Protein AF-A0A814XUQ9-F1 (afdb_monomer_lite)

Secondary structure (DSSP, 8-state):
---------EEEEEEE-GGG-EEEEEEEETT-SS-EEEEEEE---TT--HHHHHHHHHHHHHHHT--GGG---S-HHHHHHHHHHT-

Organism: NCBI:txid433720

Sequence (87 aa):
MGGIRGQIDKTRTLFLTKHGQTRIHIDQVKGLEPTLFIELEVVLQDNQTIEEGQEIAKDLCEKIGIEEKNHIRCAYIDLLLEQNSVK

Radius of gyration: 15.39 Å; chains: 1; bounding box: 30×41×43 Å

pLDDT: mean 89.79, std 8.85, range [46.25, 98.12]

Structure (mmCIF, N/CA/C/O backbone):
data_AF-A0A814XUQ9-F1
#
_entry.id   AF-A0A814XUQ9-F1
#
loop_
_atom_site.group_PDB
_atom_site.id
_atom_site.type_symbol
_atom_site.label_atom_id
_atom_site.label_alt_id
_atom_site.label_comp_id
_atom_site.lab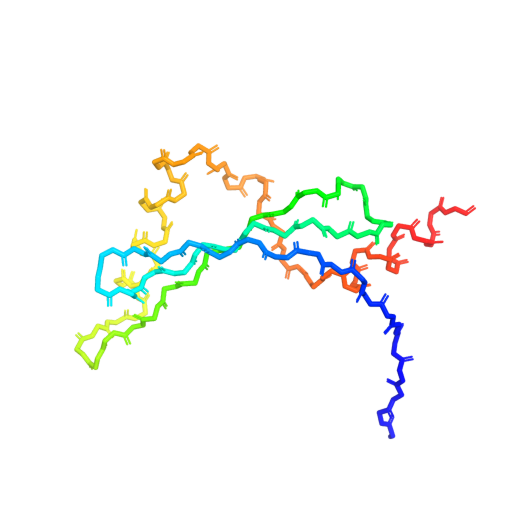el_asym_id
_atom_site.label_entity_id
_atom_site.label_seq_id
_atom_site.pdbx_PDB_ins_code
_atom_site.Cartn_x
_atom_site.Cartn_y
_atom_site.Cartn_z
_atom_site.occupancy
_atom_site.B_iso_or_equiv
_atom_site.auth_seq_id
_atom_site.auth_comp_id
_atom_site.auth_asym_id
_atom_site.auth_atom_id
_atom_site.pdbx_PDB_model_num
ATOM 1 N N . MET A 1 1 ? -3.900 -26.752 9.822 1.00 46.25 1 MET A N 1
ATOM 2 C CA . MET A 1 1 ? -5.197 -26.237 9.328 1.00 46.25 1 MET A CA 1
ATOM 3 C C . MET A 1 1 ? -5.155 -24.722 9.404 1.00 46.25 1 MET A C 1
ATOM 5 O O . MET A 1 1 ? -4.830 -24.214 10.468 1.00 46.25 1 MET A O 1
ATOM 9 N N . GLY A 1 2 ? -5.409 -24.013 8.303 1.00 67.00 2 GLY A N 1
ATOM 10 C CA . GLY A 1 2 ? -5.612 -22.562 8.343 1.00 67.00 2 GLY A CA 1
ATOM 11 C C . GLY A 1 2 ? -7.024 -22.258 8.841 1.00 67.00 2 GLY A C 1
ATOM 12 O O . GLY A 1 2 ? -7.975 -22.857 8.346 1.00 67.00 2 GLY A O 1
ATOM 13 N N . GLY A 1 3 ? -7.149 -21.388 9.842 1.00 83.81 3 GLY A N 1
ATOM 14 C CA . GLY A 1 3 ? -8.425 -20.871 10.344 1.00 83.81 3 GLY A CA 1
ATOM 15 C C . GLY A 1 3 ? -8.568 -19.3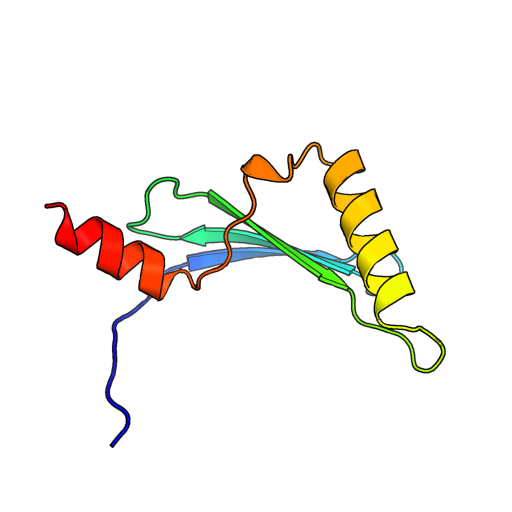75 10.058 1.00 83.81 3 GLY A C 1
ATOM 16 O O . GLY A 1 3 ? -7.600 -18.712 9.681 1.00 83.81 3 GLY A O 1
ATOM 17 N N . ILE A 1 4 ? -9.770 -18.831 10.248 1.00 84.56 4 ILE A N 1
ATOM 18 C CA . ILE A 1 4 ? -10.020 -17.388 10.126 1.00 84.56 4 ILE A CA 1
ATOM 19 C C . ILE A 1 4 ? -9.431 -16.691 11.362 1.00 84.56 4 ILE A C 1
ATOM 21 O O . ILE A 1 4 ? -9.892 -16.927 12.475 1.00 84.56 4 ILE A O 1
ATOM 25 N N . ARG A 1 5 ? -8.410 -15.839 11.170 1.00 86.75 5 ARG A N 1
ATOM 26 C CA . ARG A 1 5 ? -7.796 -15.024 12.246 1.00 86.75 5 ARG A CA 1
ATOM 27 C C . ARG A 1 5 ? -8.619 -13.780 12.605 1.00 86.75 5 ARG A C 1
ATOM 29 O O . ARG A 1 5 ? -8.465 -13.243 13.693 1.00 86.75 5 ARG A O 1
ATOM 36 N N . GLY A 1 6 ? -9.484 -13.340 11.695 1.00 86.94 6 GLY A N 1
ATOM 37 C CA . GLY A 1 6 ? -10.452 -12.265 11.887 1.00 86.94 6 GLY A CA 1
ATOM 38 C C . GLY A 1 6 ? -10.931 -11.706 10.548 1.00 86.94 6 GLY A C 1
ATOM 39 O O . GLY A 1 6 ? -10.615 -12.258 9.493 1.00 86.94 6 GLY A O 1
ATOM 40 N N . GLN A 1 7 ? -11.706 -10.625 10.599 1.00 91.69 7 GLN A N 1
ATOM 41 C CA . GLN A 1 7 ? -12.321 -9.984 9.437 1.00 91.69 7 GLN A CA 1
ATOM 42 C C . GLN A 1 7 ? -11.968 -8.495 9.423 1.00 91.69 7 GLN A C 1
ATOM 44 O O . GLN A 1 7 ? -12.028 -7.839 10.460 1.00 91.69 7 GLN A O 1
ATOM 49 N N . ILE A 1 8 ? -11.621 -7.974 8.244 1.00 94.38 8 ILE A N 1
ATOM 50 C CA . ILE A 1 8 ? -11.346 -6.553 8.016 1.00 94.38 8 ILE A CA 1
ATOM 51 C C . ILE A 1 8 ? -12.413 -5.992 7.083 1.00 94.38 8 ILE A C 1
ATOM 53 O O . ILE A 1 8 ? -12.638 -6.529 6.000 1.00 94.38 8 ILE A O 1
ATOM 57 N N . ASP A 1 9 ? -13.049 -4.909 7.514 1.00 95.94 9 ASP A N 1
ATOM 58 C CA . ASP A 1 9 ? -13.971 -4.109 6.712 1.00 95.94 9 ASP A CA 1
ATOM 59 C C . ASP A 1 9 ? -13.251 -2.807 6.336 1.00 95.94 9 ASP A C 1
ATOM 61 O O . ASP A 1 9 ? -12.823 -2.056 7.220 1.00 95.94 9 ASP A O 1
ATOM 65 N N . LYS A 1 10 ? -13.025 -2.585 5.036 1.00 96.69 10 LYS A N 1
ATOM 66 C CA . LYS A 1 10 ? -12.280 -1.424 4.539 1.00 96.69 10 LYS A CA 1
ATOM 67 C C . LYS A 1 10 ? -12.839 -0.879 3.230 1.00 96.69 10 LYS A C 1
ATOM 69 O O . LYS A 1 10 ? -13.227 -1.642 2.346 1.00 96.69 10 LYS A O 1
ATOM 74 N N . THR A 1 11 ? -12.762 0.438 3.082 1.00 98.12 11 THR A N 1
ATOM 75 C CA . THR A 1 11 ? -13.037 1.150 1.829 1.00 98.12 11 THR A CA 1
ATOM 76 C C . THR A 1 11 ? -11.723 1.659 1.254 1.00 98.12 11 THR A C 1
ATOM 78 O O . THR A 1 11 ? -10.972 2.334 1.954 1.00 98.12 11 THR A O 1
ATOM 81 N N . ARG A 1 12 ? -11.446 1.348 -0.017 1.00 98.12 12 ARG A N 1
ATOM 82 C CA . ARG A 1 12 ? -10.209 1.731 -0.710 1.00 98.12 12 ARG A CA 1
ATOM 83 C C . ARG A 1 12 ? -10.493 2.743 -1.808 1.00 98.12 12 ARG A C 1
ATOM 85 O O . ARG A 1 12 ? -11.277 2.464 -2.714 1.00 98.12 12 ARG A O 1
ATOM 92 N N . THR A 1 13 ? -9.779 3.863 -1.777 1.00 97.69 13 THR A N 1
ATOM 93 C CA . THR A 1 13 ? -9.635 4.752 -2.935 1.00 97.69 13 THR A CA 1
ATOM 94 C C . THR A 1 13 ? -8.288 4.477 -3.589 1.00 97.69 13 THR A C 1
ATOM 96 O O . THR A 1 13 ? -7.250 4.621 -2.948 1.00 97.69 13 THR A O 1
ATOM 99 N N . LEU A 1 14 ? -8.300 4.048 -4.851 1.00 96.06 14 LEU A N 1
ATOM 100 C CA . LEU A 1 14 ? -7.092 3.751 -5.620 1.00 96.06 14 LEU A CA 1
ATOM 101 C C . LEU A 1 14 ? -6.764 4.918 -6.553 1.00 96.06 14 LEU A C 1
ATOM 103 O O . LEU A 1 14 ? -7.583 5.284 -7.396 1.00 96.06 14 LEU A O 1
ATOM 107 N N . PHE A 1 15 ? -5.538 5.426 -6.461 1.00 93.56 15 PHE A N 1
ATOM 108 C CA . PHE A 1 15 ? -4.948 6.296 -7.473 1.00 93.56 15 PHE A CA 1
ATOM 109 C C . PHE A 1 15 ? -3.839 5.554 -8.214 1.00 93.56 15 PHE A C 1
ATOM 111 O O . PHE A 1 15 ? -3.050 4.819 -7.619 1.00 93.56 15 PHE A O 1
ATOM 118 N N . LEU A 1 16 ? -3.777 5.766 -9.525 1.00 92.69 16 LEU A N 1
ATOM 119 C CA . LEU A 1 16 ? -2.744 5.220 -10.395 1.00 92.69 16 LEU A CA 1
ATOM 120 C C . LEU A 1 16 ? -1.919 6.374 -10.950 1.00 92.69 16 LEU A C 1
ATOM 122 O O . LEU A 1 16 ? -2.475 7.348 -11.463 1.00 92.69 16 LEU A O 1
ATOM 126 N N . THR A 1 17 ? -0.596 6.267 -10.863 1.00 86.50 17 THR A N 1
ATOM 127 C CA . THR A 1 17 ? 0.293 7.233 -11.513 1.00 86.50 17 THR A CA 1
ATOM 128 C C . THR A 1 17 ? 0.243 7.076 -13.032 1.00 86.50 17 THR A C 1
ATOM 130 O O . THR A 1 17 ? -0.312 6.115 -13.576 1.00 86.50 17 THR A O 1
ATOM 133 N N . LYS A 1 18 ? 0.806 8.048 -13.758 1.00 72.56 18 LYS A N 1
ATOM 134 C CA . LYS A 1 18 ? 0.888 7.994 -15.221 1.00 72.56 18 LYS A CA 1
ATOM 135 C C . LYS A 1 18 ? 1.590 6.691 -15.633 1.00 72.56 18 LYS A C 1
ATOM 137 O O . LYS A 1 18 ? 2.650 6.380 -15.108 1.00 72.56 18 LYS A O 1
ATOM 142 N N . HIS A 1 19 ? 0.985 5.941 -16.554 1.00 80.00 19 HIS A N 1
ATOM 143 C CA . HIS A 1 19 ? 1.410 4.593 -16.974 1.00 80.00 19 HIS A CA 1
ATOM 144 C C . HIS A 1 19 ? 1.186 3.456 -15.954 1.00 80.00 19 HIS A C 1
ATOM 146 O O . HIS A 1 19 ? 1.504 2.314 -16.261 1.00 80.00 19 HIS A O 1
ATOM 152 N N . GLY A 1 20 ? 0.585 3.722 -14.789 1.00 82.19 20 GLY A N 1
ATOM 153 C CA . GLY A 1 20 ? 0.172 2.692 -13.827 1.00 82.19 20 GLY A CA 1
ATOM 154 C C . GLY A 1 20 ? 1.313 2.023 -13.056 1.00 82.19 20 GLY A C 1
ATOM 155 O O . GLY A 1 20 ? 1.084 0.989 -12.433 1.00 82.19 20 GLY A O 1
ATOM 156 N N . GLN A 1 21 ? 2.519 2.600 -13.094 1.00 90.00 21 GLN A N 1
ATOM 157 C CA . GLN A 1 21 ? 3.705 2.055 -12.426 1.00 90.00 21 GLN A CA 1
ATOM 158 C C . GLN A 1 21 ? 3.565 2.064 -10.902 1.00 90.00 21 GLN A C 1
ATOM 160 O O . GLN A 1 21 ? 4.021 1.139 -10.237 1.00 90.00 21 GLN A O 1
ATOM 165 N N . THR A 1 22 ? 2.919 3.089 -10.346 1.00 92.31 22 THR A N 1
ATOM 166 C CA . THR A 1 22 ? 2.711 3.205 -8.902 1.00 92.31 22 THR A CA 1
ATOM 167 C C . THR A 1 22 ? 1.229 3.240 -8.580 1.00 92.31 22 THR A C 1
ATOM 169 O O . THR A 1 22 ? 0.452 3.971 -9.205 1.00 92.31 22 THR A O 1
ATOM 172 N N . ARG A 1 23 ? 0.847 2.454 -7.577 1.00 94.62 23 ARG A N 1
ATOM 173 C CA . ARG A 1 23 ? -0.506 2.387 -7.031 1.00 94.62 23 ARG A CA 1
ATOM 174 C C . ARG A 1 23 ? -0.491 3.002 -5.647 1.00 94.62 23 ARG A C 1
ATOM 176 O O . ARG A 1 23 ? 0.351 2.660 -4.822 1.00 94.62 23 ARG A O 1
ATOM 183 N N . ILE A 1 24 ? -1.418 3.919 -5.419 1.00 93.56 24 ILE A N 1
ATOM 184 C CA . ILE A 1 24 ? -1.592 4.598 -4.141 1.00 93.56 24 ILE A CA 1
ATOM 185 C C . ILE A 1 24 ? -2.952 4.168 -3.614 1.00 93.56 24 ILE A C 1
ATOM 187 O O . ILE A 1 24 ? -3.988 4.513 -4.190 1.00 93.56 24 ILE A O 1
ATOM 191 N N . HIS A 1 25 ? -2.951 3.386 -2.545 1.00 95.81 25 HIS A N 1
ATOM 192 C CA . HIS A 1 25 ? -4.159 2.963 -1.856 1.00 95.81 25 HIS A CA 1
ATOM 193 C C . HIS A 1 25 ? -4.399 3.888 -0.670 1.00 95.81 25 HIS A C 1
ATOM 195 O O . HIS A 1 25 ? -3.557 3.971 0.218 1.00 95.81 25 HIS A O 1
ATOM 201 N N . ILE A 1 26 ? -5.545 4.563 -0.647 1.00 95.69 26 ILE A N 1
ATOM 202 C CA . ILE A 1 26 ? -6.052 5.255 0.537 1.00 95.69 26 ILE A CA 1
ATOM 203 C C . ILE A 1 26 ? -7.136 4.371 1.141 1.00 95.69 26 ILE A C 1
ATOM 205 O O . ILE A 1 26 ? -8.236 4.262 0.590 1.00 95.69 26 ILE 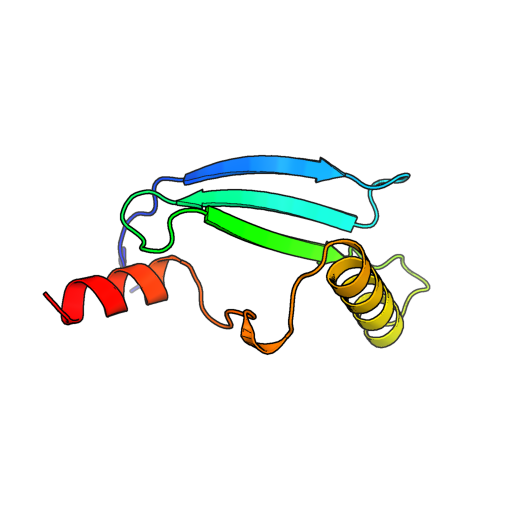A O 1
ATOM 209 N N . ASP A 1 27 ? -6.802 3.721 2.248 1.00 97.06 27 ASP A N 1
ATOM 210 C CA . ASP A 1 27 ? -7.634 2.718 2.895 1.00 97.06 27 ASP A CA 1
ATOM 211 C C . ASP A 1 27 ? -8.231 3.294 4.177 1.00 97.06 27 ASP A C 1
ATOM 213 O O . ASP A 1 27 ? -7.517 3.639 5.116 1.00 97.06 27 ASP A O 1
ATOM 217 N N . GLN A 1 28 ? -9.558 3.363 4.235 1.00 97.38 28 GLN A N 1
ATOM 218 C CA . GLN A 1 28 ? -10.277 3.604 5.477 1.00 97.38 28 GLN A CA 1
ATOM 219 C C . GLN A 1 28 ? -10.698 2.258 6.067 1.00 97.38 28 GLN A C 1
ATOM 221 O O . GLN A 1 28 ? -11.553 1.574 5.501 1.00 97.38 28 GLN A O 1
ATOM 226 N N . VAL A 1 29 ? -10.082 1.863 7.181 1.00 96.62 29 VAL A N 1
ATOM 227 C CA . VAL A 1 29 ? -10.269 0.561 7.829 1.00 96.62 29 VAL A CA 1
ATOM 228 C C . VAL A 1 29 ? -11.126 0.723 9.078 1.00 96.62 29 VAL A C 1
ATOM 230 O O . VAL A 1 29 ? -10.774 1.431 10.021 1.00 96.62 29 VAL A O 1
ATOM 233 N N . LYS A 1 30 ? -12.273 0.047 9.101 1.00 95.81 30 LYS A N 1
ATOM 234 C CA . LYS A 1 30 ? -13.217 0.119 10.212 1.00 95.81 30 LYS A CA 1
ATOM 235 C C . LYS A 1 30 ? -12.673 -0.620 11.434 1.00 95.81 30 LYS A C 1
ATOM 237 O O . LYS A 1 30 ? -12.299 -1.787 11.350 1.00 95.81 30 LYS A O 1
ATOM 242 N N . GLY A 1 31 ? -12.709 0.048 12.586 1.00 92.75 31 GLY A N 1
ATOM 243 C CA . GLY A 1 31 ? -12.338 -0.535 13.877 1.00 92.75 31 GLY A CA 1
ATOM 244 C C . GLY A 1 31 ? -10.857 -0.416 14.243 1.00 92.75 31 GLY A C 1
ATOM 245 O O . GLY A 1 31 ? -10.506 -0.817 15.350 1.00 92.75 31 GLY A O 1
ATOM 246 N N . LEU A 1 32 ? -10.017 0.151 13.372 1.00 94.44 32 LEU A N 1
ATOM 247 C CA . LEU A 1 32 ? -8.649 0.552 13.705 1.00 94.44 32 LEU A CA 1
ATOM 248 C C . LEU A 1 32 ? -8.598 2.022 14.106 1.00 94.44 32 LEU A C 1
ATOM 250 O O . LEU A 1 32 ? -9.341 2.830 13.562 1.00 94.44 32 LEU A O 1
ATOM 254 N N . GLU A 1 33 ? -7.689 2.359 15.012 1.00 92.06 33 GLU A N 1
ATOM 255 C CA . GLU A 1 33 ? -7.305 3.731 15.314 1.00 92.06 33 GLU A CA 1
ATOM 256 C C . GLU A 1 33 ? -5.785 3.885 15.118 1.00 92.06 33 GLU A C 1
ATOM 258 O O . GLU A 1 33 ? -5.015 3.210 15.805 1.00 92.06 33 GLU A O 1
ATOM 263 N N . PRO A 1 34 ? -5.322 4.744 14.187 1.00 92.75 34 PRO A N 1
ATOM 264 C CA . PRO A 1 34 ? -6.120 5.576 13.278 1.00 92.75 34 PRO A CA 1
ATOM 265 C C . PRO A 1 34 ? -6.945 4.745 12.279 1.00 92.75 34 PRO A C 1
ATOM 267 O O . PRO A 1 34 ? -6.618 3.601 11.987 1.00 92.75 34 PRO A O 1
ATOM 270 N N . THR A 1 35 ? -8.013 5.334 11.733 1.00 94.12 35 THR A N 1
ATOM 271 C CA . THR A 1 35 ? -8.885 4.662 10.745 1.00 94.12 35 THR A CA 1
ATOM 272 C C . THR A 1 35 ? -8.403 4.798 9.301 1.00 94.12 35 THR A C 1
ATOM 274 O O . THR A 1 35 ? -8.844 4.036 8.444 1.00 94.12 35 THR A O 1
ATOM 277 N N . LEU A 1 36 ? -7.538 5.772 9.001 1.00 94.81 36 LEU A N 1
ATOM 278 C CA . LEU A 1 36 ? -7.083 6.093 7.647 1.00 94.81 36 LEU A CA 1
ATOM 279 C C . LEU A 1 36 ? -5.625 5.674 7.450 1.00 94.81 36 LEU A C 1
ATOM 281 O O . LEU A 1 36 ? -4.757 6.049 8.235 1.00 94.81 36 LEU A O 1
ATOM 285 N N . PHE A 1 37 ? -5.365 4.953 6.365 1.00 94.94 37 PHE A N 1
ATOM 286 C CA . PHE A 1 37 ? -4.057 4.426 6.003 1.00 94.94 37 PHE A CA 1
ATOM 287 C C . PHE A 1 37 ? -3.735 4.730 4.545 1.00 94.94 37 PHE A C 1
ATOM 289 O O . PHE A 1 37 ? -4.627 4.873 3.706 1.00 94.94 37 PHE A O 1
ATOM 296 N N . ILE A 1 38 ? -2.441 4.781 4.246 1.00 93.50 38 ILE A N 1
ATOM 297 C CA . ILE A 1 38 ? -1.920 4.886 2.889 1.00 93.50 38 ILE A CA 1
ATOM 298 C C . ILE A 1 38 ? -0.933 3.748 2.629 1.00 93.50 38 ILE A C 1
ATOM 300 O O . ILE A 1 38 ? -0.098 3.438 3.476 1.00 93.50 38 ILE A O 1
ATOM 304 N N . GLU A 1 39 ? -1.039 3.125 1.461 1.00 93.44 39 GLU A N 1
ATOM 305 C CA . GLU A 1 39 ? -0.120 2.091 0.984 1.00 93.44 39 GLU A CA 1
ATOM 306 C C . GLU A 1 39 ? 0.346 2.454 -0.430 1.00 93.44 39 GLU A C 1
ATOM 308 O O . GLU A 1 39 ? -0.456 2.851 -1.281 1.00 93.44 39 GLU A O 1
ATOM 313 N N . LEU A 1 40 ? 1.655 2.343 -0.658 1.00 91.81 40 LEU A N 1
ATOM 314 C CA . LEU A 1 40 ? 2.304 2.613 -1.936 1.00 91.81 40 LEU A CA 1
ATOM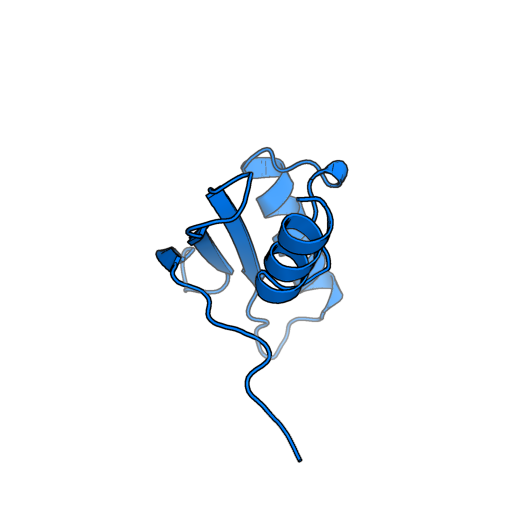 315 C C . LEU A 1 40 ? 2.866 1.309 -2.496 1.00 91.81 40 LEU A C 1
ATOM 317 O O . LEU A 1 40 ? 3.649 0.631 -1.834 1.00 91.81 40 LEU A O 1
ATOM 321 N N . GLU A 1 41 ? 2.498 0.983 -3.729 1.00 93.31 41 GLU A N 1
ATOM 322 C CA . GLU A 1 41 ? 3.003 -0.187 -4.446 1.00 93.31 41 GLU A CA 1
ATOM 323 C C . GLU A 1 41 ? 3.660 0.275 -5.744 1.00 93.31 41 GLU A C 1
ATOM 325 O O . GLU A 1 41 ? 3.005 0.886 -6.591 1.00 93.31 41 GLU A O 1
ATOM 330 N N . VAL A 1 42 ? 4.949 -0.023 -5.906 1.00 94.00 42 VAL A N 1
ATOM 331 C CA . VAL A 1 42 ? 5.677 0.194 -7.160 1.00 94.00 42 VAL A CA 1
ATOM 332 C C . VAL A 1 42 ? 5.755 -1.135 -7.897 1.00 94.00 42 VAL A C 1
ATOM 334 O O . VAL A 1 42 ? 6.390 -2.081 -7.433 1.00 94.00 42 VAL A O 1
ATOM 337 N N . VAL A 1 43 ? 5.102 -1.204 -9.052 1.00 93.38 43 VAL A N 1
ATOM 338 C CA . VAL A 1 43 ? 5.190 -2.346 -9.957 1.00 93.38 43 VAL A CA 1
ATOM 339 C C . VAL A 1 43 ? 6.446 -2.169 -10.802 1.00 93.38 43 VAL A C 1
ATOM 341 O O . VAL A 1 43 ? 6.524 -1.252 -11.623 1.00 93.38 43 VAL A O 1
ATOM 344 N N . LEU A 1 44 ? 7.436 -3.033 -1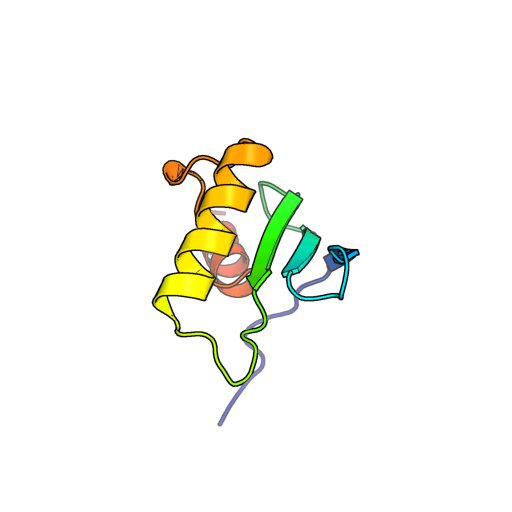0.580 1.00 93.31 44 LEU A N 1
ATOM 345 C CA . LEU A 1 44 ? 8.675 -3.029 -11.353 1.00 93.31 44 LEU A CA 1
ATOM 346 C C . LEU A 1 44 ? 8.396 -3.401 -12.810 1.00 93.31 44 LEU A C 1
ATOM 348 O O . LEU A 1 44 ? 7.639 -4.332 -13.091 1.00 93.31 44 LEU A O 1
ATOM 352 N N . GLN A 1 45 ? 9.026 -2.679 -13.731 1.00 90.81 45 GLN A N 1
ATOM 353 C CA . GLN A 1 45 ? 9.124 -3.095 -15.128 1.00 90.81 45 GLN A CA 1
ATOM 354 C C . GLN A 1 45 ? 10.227 -4.149 -15.286 1.00 90.81 45 GLN A C 1
ATOM 356 O O . GLN A 1 45 ? 11.116 -4.249 -14.443 1.00 90.81 45 GLN A O 1
ATOM 361 N N . ASP A 1 46 ? 10.202 -4.901 -16.389 1.00 91.44 46 ASP A N 1
ATOM 362 C CA . ASP A 1 46 ? 11.133 -6.014 -16.643 1.00 91.44 46 ASP A CA 1
ATOM 363 C C . ASP A 1 46 ? 12.619 -5.622 -16.553 1.00 91.44 46 ASP A C 1
ATOM 365 O O . ASP A 1 46 ? 13.473 -6.459 -16.268 1.00 91.44 46 ASP A O 1
ATOM 369 N N . ASN A 1 47 ? 12.938 -4.353 -16.812 1.00 93.50 47 ASN A N 1
ATOM 370 C CA . ASN A 1 47 ? 14.291 -3.810 -16.787 1.00 93.50 47 ASN A CA 1
ATOM 371 C C . ASN A 1 47 ? 14.648 -3.073 -15.488 1.00 93.50 47 ASN A C 1
ATOM 373 O O . ASN A 1 47 ? 15.736 -2.504 -15.432 1.00 93.50 47 ASN A O 1
ATOM 377 N N . GLN A 1 48 ? 13.755 -3.039 -14.495 1.00 94.75 48 GLN A N 1
ATOM 378 C CA . GLN A 1 48 ? 13.982 -2.318 -13.248 1.00 94.75 48 GLN A CA 1
ATOM 379 C C . GLN A 1 48 ? 14.460 -3.236 -12.130 1.00 94.75 48 GLN A C 1
ATOM 381 O O . GLN A 1 48 ? 13.970 -4.356 -11.964 1.00 94.75 48 GLN A O 1
ATOM 386 N N . THR A 1 49 ? 15.383 -2.735 -11.318 1.00 96.38 49 THR A N 1
ATOM 387 C CA . THR A 1 49 ? 15.812 -3.416 -10.098 1.00 96.38 49 THR A CA 1
ATOM 388 C C . THR A 1 49 ? 14.891 -3.093 -8.923 1.00 96.38 49 THR A C 1
ATOM 390 O O . THR A 1 49 ? 14.066 -2.175 -8.957 1.00 96.38 49 THR A O 1
ATOM 393 N N . ILE A 1 50 ? 15.033 -3.865 -7.845 1.00 95.38 50 ILE A N 1
ATOM 394 C CA . ILE A 1 50 ? 14.295 -3.628 -6.600 1.00 95.38 50 ILE A CA 1
ATOM 395 C C . ILE A 1 50 ? 14.686 -2.271 -6.005 1.00 95.38 50 ILE A C 1
ATOM 397 O O . ILE A 1 50 ? 13.818 -1.540 -5.533 1.00 95.38 50 ILE A O 1
ATOM 401 N N . GLU A 1 51 ? 15.970 -1.924 -6.058 1.00 96.69 51 GLU A N 1
ATOM 402 C CA . GLU A 1 51 ? 16.511 -0.663 -5.552 1.00 96.69 51 GLU A CA 1
ATOM 403 C C . GLU A 1 51 ? 15.899 0.531 -6.294 1.00 96.69 51 GLU A C 1
ATOM 405 O O . GLU A 1 51 ? 15.460 1.486 -5.660 1.00 96.69 51 GLU A O 1
ATOM 410 N N . GLU A 1 52 ? 15.767 0.452 -7.622 1.00 94.81 52 GLU A N 1
ATOM 411 C CA . GLU A 1 52 ? 15.090 1.494 -8.405 1.00 94.81 52 GLU A CA 1
ATOM 412 C C . GLU A 1 52 ? 13.618 1.649 -7.996 1.00 94.81 52 GLU A C 1
ATOM 414 O O . GLU A 1 52 ? 13.115 2.767 -7.884 1.00 94.81 52 GLU A O 1
ATOM 419 N N . GLY A 1 53 ? 12.920 0.543 -7.718 1.00 93.38 53 GLY A N 1
ATOM 420 C CA . GLY A 1 53 ? 11.553 0.590 -7.195 1.00 93.38 53 GLY A CA 1
ATOM 421 C C . GLY A 1 53 ? 11.450 1.216 -5.804 1.00 93.38 53 GLY A C 1
ATOM 422 O O . GLY A 1 53 ? 10.509 1.964 -5.534 1.00 93.38 53 GLY A O 1
ATOM 423 N N . GLN A 1 54 ? 12.416 0.939 -4.927 1.00 93.69 54 GLN A N 1
ATOM 424 C CA . GLN A 1 54 ? 12.485 1.528 -3.588 1.00 93.69 54 GLN A CA 1
ATOM 425 C C . GLN A 1 54 ? 12.731 3.037 -3.645 1.00 93.69 54 GLN A C 1
ATOM 427 O O . GLN A 1 54 ? 12.060 3.778 -2.929 1.00 93.69 54 GLN A O 1
ATOM 432 N N . GLU A 1 55 ? 13.622 3.498 -4.525 1.00 94.50 55 GLU A N 1
ATOM 433 C CA . GLU A 1 55 ? 13.862 4.930 -4.735 1.00 94.50 55 GLU A CA 1
ATOM 434 C C . GLU A 1 55 ? 12.603 5.643 -5.248 1.00 94.50 55 GLU A C 1
ATOM 436 O O . GLU A 1 55 ? 12.248 6.704 -4.738 1.00 94.50 55 GLU A O 1
ATOM 441 N N . ILE A 1 56 ? 11.851 5.030 -6.173 1.00 92.44 56 ILE A N 1
ATOM 442 C CA . ILE A 1 56 ? 10.554 5.565 -6.630 1.00 92.44 56 ILE A CA 1
ATOM 443 C C . ILE A 1 56 ? 9.556 5.671 -5.468 1.00 92.44 56 ILE A C 1
ATOM 445 O O . ILE A 1 56 ? 8.860 6.679 -5.336 1.00 92.44 56 ILE A O 1
ATOM 449 N N . ALA A 1 57 ? 9.465 4.640 -4.624 1.00 91.75 57 ALA A N 1
ATOM 450 C CA . ALA A 1 57 ? 8.566 4.651 -3.472 1.00 91.75 57 ALA A CA 1
ATOM 451 C C . ALA A 1 57 ? 8.953 5.744 -2.463 1.00 91.75 57 ALA A C 1
ATOM 453 O O . ALA A 1 57 ? 8.081 6.458 -1.967 1.00 91.75 57 ALA A O 1
ATOM 454 N N . LYS A 1 58 ? 10.255 5.902 -2.195 1.00 91.62 58 LYS A N 1
ATOM 455 C CA . LYS A 1 58 ? 10.790 6.907 -1.273 1.00 91.62 58 LYS A CA 1
ATOM 456 C C . LYS A 1 58 ? 10.541 8.330 -1.770 1.00 91.62 58 LYS A C 1
ATOM 458 O O . LYS A 1 58 ? 9.994 9.138 -1.025 1.00 91.62 58 LYS A O 1
ATOM 463 N N . ASP A 1 59 ? 10.856 8.607 -3.033 1.00 92.06 59 ASP A N 1
ATOM 464 C CA . ASP A 1 59 ? 10.582 9.898 -3.674 1.00 92.06 59 ASP A CA 1
ATOM 465 C C . ASP A 1 59 ? 9.083 10.245 -3.619 1.00 92.06 59 ASP A C 1
ATOM 467 O O . ASP A 1 59 ? 8.706 11.388 -3.344 1.00 92.06 59 ASP A O 1
ATOM 471 N N . LEU A 1 60 ? 8.200 9.256 -3.802 1.00 90.06 60 LEU A N 1
ATOM 472 C CA . LEU A 1 60 ? 6.763 9.473 -3.674 1.00 90.06 60 LEU A CA 1
ATOM 473 C C . LEU A 1 60 ? 6.334 9.761 -2.227 1.00 90.06 60 LEU A C 1
ATOM 475 O O . LEU A 1 60 ? 5.545 10.685 -2.028 1.00 90.06 60 LEU A O 1
ATOM 479 N N . CYS A 1 61 ? 6.853 9.025 -1.234 1.00 90.50 61 CYS A N 1
ATOM 480 C CA . CYS A 1 61 ? 6.617 9.304 0.189 1.00 90.50 61 CYS A CA 1
ATOM 481 C C . CYS A 1 61 ? 7.005 10.742 0.554 1.00 90.50 61 CYS A C 1
ATOM 483 O O . CYS A 1 61 ? 6.213 11.446 1.183 1.00 90.50 61 CYS A O 1
ATOM 485 N N . GLU A 1 62 ? 8.184 11.195 0.120 1.00 91.19 62 GLU A N 1
ATOM 486 C CA . GLU A 1 62 ? 8.671 12.555 0.369 1.00 91.19 62 GLU A CA 1
ATOM 487 C C . GLU A 1 62 ? 7.733 13.605 -0.243 1.00 91.19 62 GLU A C 1
ATOM 489 O O . GLU A 1 62 ? 7.339 14.561 0.429 1.00 91.19 62 GLU A O 1
ATOM 494 N N . LYS A 1 63 ? 7.290 13.399 -1.490 1.00 89.75 63 LYS A N 1
ATOM 495 C CA . LYS A 1 63 ? 6.385 14.321 -2.201 1.00 89.75 63 LYS A CA 1
ATOM 496 C C . LYS A 1 63 ? 5.012 14.471 -1.553 1.00 89.75 63 LYS A C 1
ATOM 498 O O . LYS A 1 63 ? 4.412 15.539 -1.659 1.00 89.75 63 LYS A O 1
ATOM 503 N N . ILE A 1 64 ? 4.503 13.419 -0.915 1.00 88.19 64 ILE A N 1
ATOM 504 C CA . ILE A 1 64 ? 3.192 13.431 -0.246 1.00 88.19 64 ILE A CA 1
ATOM 505 C C . ILE A 1 64 ? 3.293 13.653 1.268 1.00 88.19 64 ILE A C 1
ATOM 507 O O . ILE A 1 64 ? 2.271 13.663 1.951 1.00 88.19 64 ILE A O 1
ATOM 511 N N . GLY A 1 65 ? 4.503 13.873 1.790 1.00 90.19 65 GLY A N 1
ATOM 512 C CA . GLY A 1 65 ? 4.739 14.205 3.194 1.00 90.19 65 GLY A CA 1
ATOM 513 C C . GLY A 1 65 ? 4.580 13.030 4.161 1.00 90.19 65 GLY A C 1
ATOM 514 O O . GLY A 1 65 ? 4.248 13.246 5.326 1.00 90.19 65 GLY A O 1
ATOM 515 N N . ILE A 1 66 ? 4.796 11.790 3.708 1.00 89.44 66 ILE A N 1
ATOM 516 C CA . ILE A 1 66 ? 4.839 10.622 4.597 1.00 89.44 66 ILE A CA 1
ATOM 517 C C . ILE A 1 66 ? 6.231 10.523 5.209 1.00 89.44 66 ILE A C 1
ATOM 519 O O . ILE A 1 66 ? 7.217 10.261 4.526 1.00 89.44 66 ILE A O 1
ATOM 523 N N . GLU A 1 67 ? 6.296 10.703 6.523 1.00 88.44 67 GLU A N 1
ATOM 524 C CA . GLU A 1 67 ? 7.518 10.484 7.287 1.00 88.44 67 GLU A CA 1
ATOM 525 C C . GLU A 1 67 ? 7.761 8.989 7.541 1.00 88.44 67 GLU A C 1
ATOM 527 O O . GLU A 1 67 ? 6.838 8.259 7.909 1.00 88.44 67 GLU A O 1
ATOM 532 N N . GLU A 1 68 ? 9.022 8.550 7.473 1.00 83.81 68 GLU A N 1
ATOM 533 C CA . GLU A 1 68 ? 9.4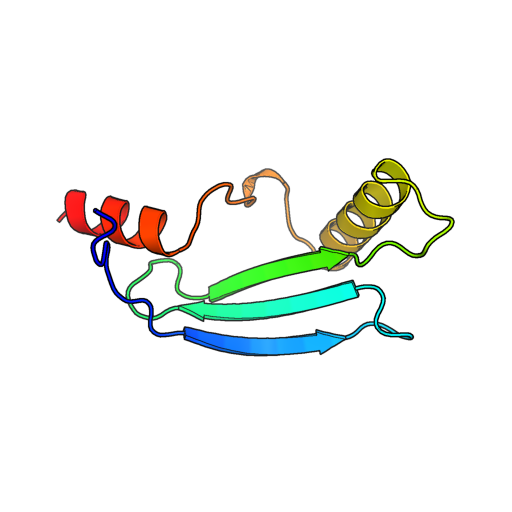12 7.153 7.734 1.00 83.81 68 GLU A CA 1
ATOM 534 C C . GLU A 1 68 ? 8.964 6.644 9.113 1.00 83.81 68 GLU A C 1
ATOM 536 O O . GLU A 1 68 ? 8.640 5.468 9.276 1.00 83.81 68 GLU A O 1
ATOM 541 N N . LYS A 1 69 ? 8.888 7.533 10.112 1.00 85.94 69 LYS A N 1
ATOM 542 C CA . LYS A 1 69 ? 8.417 7.198 11.468 1.00 85.94 69 LYS A CA 1
ATOM 543 C C . LYS A 1 69 ? 6.963 6.708 11.499 1.00 85.94 69 LYS A C 1
ATOM 545 O O . LYS A 1 69 ? 6.567 6.055 12.457 1.00 85.94 69 LYS A O 1
ATOM 550 N N . ASN A 1 70 ? 6.181 7.032 10.467 1.00 84.81 70 ASN A N 1
ATOM 551 C CA . ASN A 1 70 ? 4.782 6.638 10.331 1.00 84.81 70 ASN A CA 1
ATOM 552 C C . ASN A 1 70 ? 4.629 5.313 9.558 1.00 84.81 70 ASN A C 1
ATOM 554 O O . ASN A 1 70 ? 3.506 4.884 9.300 1.00 84.81 70 ASN A O 1
ATOM 558 N N . HIS A 1 71 ? 5.732 4.668 9.154 1.00 87.56 71 HIS A N 1
ATOM 559 C CA . HIS A 1 71 ? 5.685 3.403 8.429 1.00 87.56 71 HIS A CA 1
ATOM 560 C C . HIS A 1 71 ? 5.191 2.267 9.326 1.00 87.56 71 HIS A C 1
ATOM 562 O O . HIS A 1 71 ? 5.770 1.962 10.369 1.00 87.56 71 HIS A O 1
ATOM 568 N N . ILE A 1 72 ? 4.159 1.574 8.855 1.00 88.94 72 ILE A N 1
ATOM 569 C CA . ILE A 1 72 ? 3.591 0.403 9.516 1.00 88.94 72 ILE A CA 1
ATOM 570 C C . ILE A 1 72 ? 4.097 -0.847 8.797 1.00 88.94 72 ILE A C 1
ATOM 572 O O . ILE A 1 72 ? 4.014 -0.946 7.576 1.00 88.94 72 ILE A O 1
ATOM 576 N N . ARG A 1 73 ? 4.641 -1.805 9.554 1.00 89.06 73 ARG A N 1
ATOM 577 C CA . ARG A 1 73 ? 5.275 -3.024 9.010 1.00 89.06 73 ARG A CA 1
ATOM 578 C C . ARG A 1 73 ? 4.401 -4.280 9.085 1.00 89.06 73 ARG A C 1
ATOM 580 O O . ARG A 1 73 ? 4.841 -5.343 8.657 1.00 89.06 73 ARG A O 1
ATOM 587 N N . CYS A 1 74 ? 3.206 -4.183 9.656 1.00 90.19 74 CYS A N 1
ATOM 588 C CA . CYS A 1 74 ? 2.288 -5.303 9.857 1.00 90.19 74 CYS A CA 1
ATOM 589 C C . CYS A 1 74 ? 1.001 -5.139 9.037 1.00 90.19 74 CYS A C 1
ATOM 591 O O . CYS A 1 74 ? 0.717 -4.068 8.499 1.00 90.19 74 CYS A O 1
ATOM 593 N N . ALA A 1 75 ? 0.216 -6.213 8.931 1.00 91.31 75 ALA A N 1
ATOM 594 C CA . ALA A 1 75 ? -1.075 -6.161 8.257 1.00 91.31 75 ALA A CA 1
ATOM 595 C C . ALA A 1 75 ? -2.149 -5.534 9.162 1.00 91.31 75 ALA A C 1
ATOM 597 O O . ALA A 1 75 ? -2.072 -5.604 10.388 1.00 91.31 75 ALA A O 1
ATOM 598 N N . TYR A 1 76 ? -3.229 -5.021 8.561 1.00 93.38 76 TYR A N 1
ATOM 599 C CA . TYR A 1 76 ? -4.370 -4.469 9.308 1.00 93.38 76 TYR A CA 1
ATOM 600 C C . TYR A 1 76 ? -4.971 -5.443 10.328 1.00 93.38 76 TYR A C 1
ATOM 602 O O . TYR A 1 76 ? -5.463 -5.015 11.367 1.00 93.38 76 TYR A O 1
ATOM 610 N N . ILE A 1 77 ? -4.922 -6.753 10.058 1.00 92.31 77 ILE A N 1
ATOM 611 C CA . ILE A 1 77 ? -5.409 -7.758 11.008 1.00 92.31 77 ILE A CA 1
ATOM 612 C C . ILE A 1 77 ? -4.550 -7.830 12.267 1.00 92.31 77 ILE A C 1
ATOM 614 O O . ILE A 1 77 ? -5.092 -8.023 13.349 1.00 92.31 77 ILE A O 1
ATOM 618 N N . ASP A 1 78 ? -3.237 -7.647 12.145 1.00 92.31 78 ASP A N 1
ATOM 619 C CA . ASP A 1 78 ? -2.344 -7.673 13.298 1.00 92.31 78 ASP A CA 1
ATOM 620 C C . ASP A 1 78 ? -2.572 -6.420 14.156 1.00 92.31 78 ASP A C 1
ATOM 622 O O . ASP A 1 78 ? -2.742 -6.557 15.364 1.00 92.31 78 ASP A O 1
ATOM 626 N N . LEU A 1 79 ? -2.730 -5.241 13.533 1.00 91.94 79 LEU A N 1
ATOM 627 C CA . LEU A 1 79 ? -3.134 -4.012 14.235 1.00 91.94 79 LEU A CA 1
ATOM 628 C C . LEU A 1 79 ? -4.474 -4.176 14.963 1.00 91.94 79 LEU A C 1
ATOM 630 O O . LEU A 1 79 ? -4.626 -3.747 16.104 1.00 91.94 79 LEU A O 1
ATOM 634 N N . LEU A 1 80 ? -5.456 -4.811 14.315 1.00 91.50 80 LEU A N 1
ATOM 635 C CA . LEU A 1 80 ? -6.789 -4.983 14.893 1.00 91.50 80 LEU A CA 1
ATOM 636 C C . LEU A 1 80 ? -6.746 -5.922 16.100 1.00 91.50 80 LEU A C 1
ATOM 638 O O . LEU A 1 80 ? -7.403 -5.672 17.110 1.00 91.50 80 LEU A O 1
ATOM 642 N N . LEU A 1 81 ? -5.976 -7.006 16.000 1.00 90.94 81 LEU A N 1
ATOM 643 C CA . LEU A 1 81 ? -5.781 -7.950 17.097 1.00 90.94 81 LEU A CA 1
ATOM 644 C C . LEU A 1 81 ? -5.011 -7.317 18.261 1.00 90.94 81 LEU A C 1
ATOM 646 O O . LEU A 1 81 ? -5.395 -7.517 19.413 1.00 90.94 81 LEU A O 1
ATOM 650 N N . GLU A 1 82 ? -3.974 -6.529 17.976 1.00 89.06 82 GLU A N 1
ATOM 651 C CA . GLU A 1 82 ? -3.212 -5.793 18.987 1.00 89.06 82 GLU A CA 1
ATOM 652 C C . GLU A 1 82 ? -4.107 -4.798 19.731 1.00 89.06 82 GLU A C 1
ATOM 654 O O . GLU A 1 82 ? -4.203 -4.849 20.955 1.00 89.06 82 GLU A O 1
ATOM 659 N N . GLN A 1 83 ? -4.864 -3.971 19.007 1.00 86.56 83 GLN A N 1
ATOM 660 C CA . GLN A 1 83 ? -5.760 -2.984 19.609 1.00 86.56 83 GLN A CA 1
ATOM 661 C C . GLN A 1 83 ? -6.855 -3.627 20.474 1.00 86.56 83 GLN A C 1
ATOM 663 O O . GLN A 1 83 ? -7.206 -3.103 21.531 1.00 86.56 83 GLN A O 1
ATOM 668 N N . ASN A 1 84 ? -7.399 -4.767 20.043 1.00 83.12 84 ASN A N 1
ATOM 669 C CA . ASN A 1 84 ? -8.399 -5.503 20.817 1.00 83.12 84 ASN A CA 1
ATOM 670 C C . ASN A 1 84 ? -7.813 -6.196 22.053 1.00 83.12 84 ASN A C 1
ATOM 672 O O . ASN A 1 84 ? -8.565 -6.494 22.972 1.00 83.12 84 ASN A O 1
ATOM 676 N N . SER A 1 85 ? -6.501 -6.442 22.090 1.00 77.62 85 SER A N 1
ATOM 677 C CA . SER A 1 85 ? -5.821 -7.031 23.253 1.00 77.62 85 SER A CA 1
ATOM 678 C C . SER A 1 85 ? -5.546 -6.010 24.365 1.00 77.62 85 SER A C 1
ATOM 680 O O . SER A 1 85 ? -5.181 -6.393 25.472 1.00 77.62 85 SER A O 1
ATOM 682 N N . VAL A 1 86 ? -5.698 -4.715 24.068 1.00 61.06 86 VAL A N 1
ATOM 683 C CA . VAL A 1 86 ? -5.463 -3.591 24.993 1.00 61.06 86 VAL A CA 1
ATOM 684 C C . VAL A 1 86 ? -6.783 -3.043 25.578 1.00 61.06 86 VAL A C 1
ATOM 686 O O . VAL A 1 86 ? -6.765 -2.113 26.383 1.00 61.06 86 VAL A O 1
ATOM 689 N N . LYS A 1 87 ? -7.933 -3.628 25.215 1.00 50.38 87 LYS A N 1
ATOM 690 C CA . LYS A 1 87 ? -9.249 -3.347 25.817 1.00 50.38 87 LYS A CA 1
ATOM 691 C C . LYS A 1 87 ? -9.628 -4.410 26.838 1.00 50.38 87 LYS A C 1
ATOM 693 O O . LYS A 1 87 ? -10.233 -4.014 27.858 1.00 50.38 87 LYS A O 1
#

InterPro domains:
  IPR008173 Adenylyl cyclase CyaB [PTHR21028] (4-84)
  IPR023577 CYTH domain [PF01928] (6-76)
  IPR023577 CYTH domain [PS51707] (1-82)
  IPR033469 CYTH-like domain superfamily [SSF55154] (4-80)

Foldseek 3Di:
DDDDLDDKDKDWDWDADVVRQKIWTFIQIPQFVVRTDIDIDGHDDPPDDPVNSVVVVVVVCVVVVNDPVPDDDDDPSVRNVVVVVVD